Protein AF-A0A9R0QZ56-F1 (afdb_monomer_lite)

Sequence (156 aa):
MTLIKLAKFEREQATCNSERRRAGVIQHFANSVVKFSRSQAKLNSEVVQQLDTIHEYLEMMISVNHAFTDRSNALQHVQSLSADLFFLHTRAGRLESVSSRGIGQEWTRYQKIEGLKETISTREGVKNQALREYESIKVNCQNCEVILFFWKTYGA

InterPro domains:
  IPR015404 Sorting nexin/Vps5-like, C-terminal [PF09325] (6-137)
  IPR027267 AH/BAR domain superfamily [G3DSA:1.20.1270.60] (1-145)
  IPR044279 Sorting nexin 2A/B [PTHR46757] (1-142)

Organism: Triticum turgidum subsp. durum (NCBI:txid4567)

Secondary structure (DSSP, 8-state):
--HHHHHHHHHHH--SHHHHHHHHHHHHHHHHHHHHHHHHHHHHHHHHHHHHHHHHHHHHHHHHHHHHHHHHHHHHHHHHHHHHHHHHHHHHHHHHSSPPSSHHHHHHHHHHHHHHHHHHHHHHHHHHHHHHHHHHHHHHHHH-HHHHHHHHHH--

pLDDT: mean 88.29, std 11.12, range [46.69, 98.5]

Radius of gyration: 39.36 Å; chains: 1; bounding box: 76×27×114 Å

Foldseek 3Di:
DQLCVVLVVQCVPDPDDVSVVVSVVSNVVSVVVVVVVVVVVVVVVVVVVVVVVVVVVVVLVVVLVVLVVVLVVLVVVLVVLVVVLVVLVVVLVVLVPDDDPDDVRVVVSVVVSVVSVVVSVVSVVVSVVSVVVSVVSVVVSCPPVSVVCCCVPVPD

Structure (mmCIF, N/CA/C/O backbone):
data_AF-A0A9R0QZ56-F1
#
_entry.id   AF-A0A9R0QZ56-F1
#
loop_
_atom_site.group_PDB
_atom_site.id
_atom_site.type_symbol
_atom_site.label_atom_id
_atom_site.label_alt_id
_atom_site.label_comp_id
_atom_site.label_asym_id
_atom_site.label_entity_id
_atom_site.label_seq_id
_atom_site.pdbx_PDB_ins_code
_atom_site.Cartn_x
_atom_site.Cartn_y
_atom_site.Cartn_z
_atom_site.occupancy
_atom_site.B_iso_or_equiv
_atom_site.auth_seq_id
_atom_site.auth_comp_id
_atom_site.auth_asym_id
_atom_site.auth_atom_id
_atom_site.pdbx_PDB_model_num
ATOM 1 N N . MET A 1 1 ? -18.074 10.053 51.448 1.00 59.44 1 MET A N 1
ATOM 2 C CA . MET A 1 1 ? -19.077 9.059 51.902 1.00 59.44 1 MET A CA 1
ATOM 3 C C . MET A 1 1 ? -19.766 8.470 50.673 1.00 59.44 1 MET A C 1
ATOM 5 O O . MET A 1 1 ? -20.130 9.255 49.812 1.00 59.44 1 MET A O 1
ATOM 9 N N . THR A 1 2 ? -19.912 7.147 50.518 1.00 84.56 2 THR A N 1
ATOM 10 C CA . THR A 1 2 ? -20.682 6.576 49.385 1.00 84.56 2 THR A CA 1
ATOM 11 C C . THR A 1 2 ? -22.167 6.493 49.742 1.00 84.56 2 THR A C 1
ATOM 13 O O . THR A 1 2 ? -22.494 6.341 50.918 1.00 84.56 2 THR A O 1
ATOM 16 N N . LEU A 1 3 ? -23.070 6.535 48.754 1.00 80.69 3 LEU A N 1
ATOM 17 C CA . LEU A 1 3 ? -24.522 6.438 48.991 1.00 80.69 3 LEU A CA 1
ATOM 18 C C . LEU A 1 3 ? -24.916 5.150 49.737 1.00 80.69 3 LEU A C 1
ATOM 20 O O . LEU A 1 3 ? -25.806 5.174 50.577 1.00 80.69 3 LEU A O 1
ATOM 24 N N . ILE A 1 4 ? -24.199 4.045 49.504 1.00 82.62 4 ILE A N 1
ATOM 25 C CA . ILE A 1 4 ? -24.382 2.785 50.245 1.00 82.62 4 ILE A CA 1
ATOM 26 C C . ILE A 1 4 ? -23.992 2.947 51.721 1.00 82.62 4 ILE A C 1
ATOM 28 O O . ILE A 1 4 ? -24.712 2.486 52.603 1.00 82.62 4 ILE A O 1
ATOM 32 N N . LYS A 1 5 ? -22.862 3.609 52.008 1.00 84.25 5 LYS A N 1
ATOM 33 C CA . LYS A 1 5 ? -22.426 3.867 53.388 1.00 84.25 5 LYS A CA 1
ATOM 34 C C . LYS A 1 5 ? -23.375 4.833 54.105 1.00 84.25 5 LYS A C 1
ATOM 36 O O . LYS A 1 5 ? -23.638 4.632 55.283 1.00 84.25 5 LYS A O 1
ATOM 41 N N . LEU A 1 6 ? -23.918 5.822 53.391 1.00 82.50 6 LEU A N 1
ATOM 42 C CA . LEU A 1 6 ? -24.936 6.742 53.904 1.00 82.50 6 LEU A CA 1
ATOM 43 C C . LEU A 1 6 ? -26.251 6.011 54.214 1.00 82.50 6 LEU A C 1
ATOM 45 O O . LEU A 1 6 ? -26.775 6.150 55.310 1.00 82.50 6 LEU A O 1
ATOM 49 N N . ALA A 1 7 ? -26.739 5.168 53.298 1.00 82.69 7 ALA A N 1
ATOM 50 C CA . ALA A 1 7 ? -27.945 4.367 53.512 1.00 82.69 7 ALA A CA 1
ATOM 51 C C . ALA A 1 7 ? -27.809 3.397 54.693 1.00 82.69 7 ALA A C 1
ATOM 53 O O . ALA A 1 7 ? -28.767 3.176 55.432 1.00 82.69 7 ALA A O 1
ATOM 54 N N . LYS A 1 8 ? -26.622 2.799 54.863 1.00 84.38 8 LYS A N 1
ATOM 55 C CA . LYS A 1 8 ? -26.311 1.921 55.994 1.00 84.38 8 LYS A CA 1
ATOM 56 C C . LYS A 1 8 ? -26.306 2.701 57.312 1.00 84.38 8 LYS A C 1
ATOM 58 O O . LYS A 1 8 ? -27.003 2.30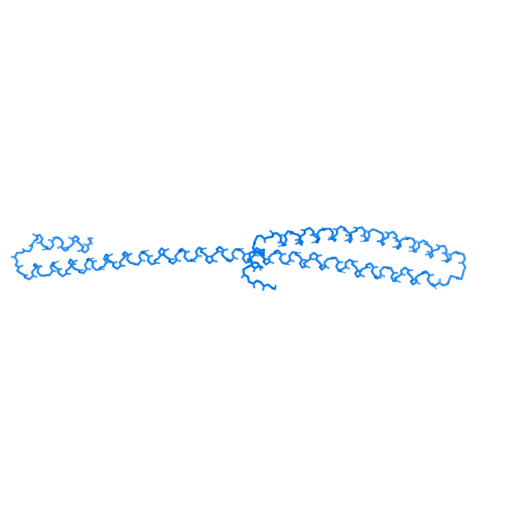2 58.236 1.00 84.38 8 LYS A O 1
ATOM 63 N N . PHE A 1 9 ? -25.605 3.833 57.351 1.00 86.56 9 PHE A N 1
ATOM 64 C CA . PHE A 1 9 ? -25.548 4.713 58.516 1.00 86.56 9 PHE A CA 1
ATOM 65 C C . PHE A 1 9 ? -26.935 5.230 58.931 1.00 86.56 9 PHE A C 1
ATOM 67 O O . PHE A 1 9 ? -27.308 5.120 60.094 1.00 86.56 9 PHE A O 1
ATOM 74 N N . GLU A 1 10 ? -27.741 5.725 57.983 1.00 81.06 10 GLU A N 1
ATOM 75 C CA . GLU A 1 10 ? -29.098 6.202 58.284 1.00 81.06 10 GLU A CA 1
ATOM 76 C C . GLU A 1 10 ? -30.015 5.086 58.792 1.00 81.06 10 GLU A C 1
ATOM 78 O O . GLU A 1 10 ? -30.861 5.328 59.646 1.00 81.06 10 GLU A O 1
ATOM 83 N N . ARG A 1 11 ? -29.850 3.854 58.299 1.00 83.69 11 ARG A N 1
ATO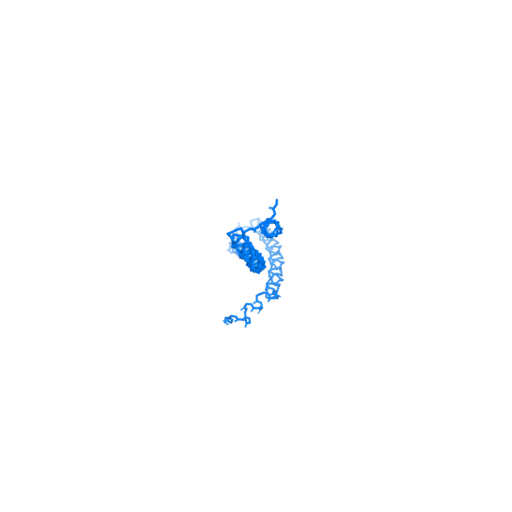M 84 C CA . ARG A 1 11 ? -30.621 2.702 58.782 1.00 83.69 11 ARG A CA 1
ATOM 85 C C . ARG A 1 11 ? -30.241 2.321 60.211 1.00 83.69 11 ARG A C 1
ATOM 87 O O . ARG A 1 11 ? -31.122 1.968 60.985 1.00 83.69 11 ARG A O 1
ATOM 94 N N . GLU A 1 12 ? -28.952 2.378 60.533 1.00 87.06 12 GLU A N 1
ATOM 95 C CA . GLU A 1 12 ? -28.408 2.059 61.859 1.00 87.06 12 GLU A CA 1
ATOM 96 C C . GLU A 1 12 ? -28.802 3.103 62.917 1.00 87.06 12 GLU A C 1
ATOM 98 O O . GLU A 1 12 ? -28.977 2.741 64.076 1.00 87.06 12 GLU A O 1
ATOM 103 N N . GLN A 1 13 ? -29.009 4.368 62.526 1.00 84.38 13 GLN A N 1
ATOM 104 C CA . GLN A 1 13 ? -29.444 5.442 63.433 1.00 84.38 13 GLN A CA 1
ATOM 105 C C . GLN A 1 13 ? -30.963 5.696 63.465 1.00 84.38 13 GLN A C 1
ATOM 107 O O . GLN A 1 13 ? -31.421 6.527 64.246 1.00 84.38 13 GLN A O 1
ATOM 112 N N . ALA A 1 14 ? -31.763 5.009 62.643 1.00 84.56 14 ALA A N 1
ATOM 113 C CA . ALA A 1 14 ? -33.190 5.304 62.512 1.00 84.56 14 ALA A CA 1
ATOM 114 C C . ALA A 1 14 ? -34.003 4.942 63.773 1.00 84.56 14 ALA A C 1
ATOM 116 O O . ALA A 1 14 ? -34.183 3.764 64.112 1.00 84.56 14 ALA A O 1
ATOM 117 N N . THR A 1 15 ? -34.593 5.955 64.408 1.00 84.50 15 THR A N 1
ATOM 118 C CA . THR A 1 15 ? -35.441 5.821 65.606 1.00 84.50 15 THR A CA 1
ATOM 119 C C . THR A 1 15 ? -36.929 5.746 65.262 1.00 84.50 15 THR A C 1
ATOM 121 O O . THR A 1 15 ? -37.687 5.069 65.960 1.00 84.50 15 THR A O 1
ATOM 124 N N . CYS A 1 16 ? -37.354 6.341 64.139 1.00 82.31 16 CYS A N 1
ATOM 125 C CA . CYS A 1 16 ? -38.750 6.341 63.693 1.00 82.31 16 CYS A CA 1
ATOM 126 C C . CYS A 1 16 ? -38.954 5.774 62.271 1.00 82.31 16 CYS A C 1
ATOM 128 O O . CYS A 1 16 ? -38.016 5.494 61.520 1.00 82.31 16 CYS A O 1
ATOM 130 N N . ASN A 1 17 ? -40.218 5.566 61.884 1.00 83.56 17 ASN A N 1
ATOM 131 C CA . ASN A 1 17 ? -40.567 4.888 60.628 1.00 83.56 17 ASN A CA 1
ATOM 132 C C . ASN A 1 17 ? -40.247 5.698 59.361 1.00 83.56 17 ASN A C 1
ATOM 134 O O . ASN A 1 17 ? -39.961 5.104 58.320 1.00 83.56 17 ASN A O 1
ATOM 138 N N . SER A 1 18 ? -40.272 7.032 59.425 1.00 84.62 18 SER A N 1
ATOM 139 C CA . SER A 1 18 ? -39.936 7.889 58.280 1.00 84.62 18 SER A CA 1
ATOM 140 C C . SER A 1 18 ? -38.447 7.793 57.922 1.00 84.62 18 SER A C 1
ATOM 142 O O . SER A 1 18 ? -38.112 7.652 56.746 1.00 84.62 18 SER A O 1
ATOM 144 N N . GLU A 1 19 ? -37.564 7.753 58.924 1.00 83.12 19 GLU A N 1
ATOM 145 C CA . GLU A 1 19 ? -36.116 7.556 58.764 1.00 83.12 19 GLU A CA 1
ATOM 146 C C . GLU A 1 19 ? -35.788 6.189 58.151 1.00 83.12 19 GLU A C 1
ATOM 148 O O . GLU A 1 19 ? -35.019 6.112 57.191 1.00 83.12 19 GLU A O 1
ATOM 153 N N . ARG A 1 20 ? -36.441 5.111 58.614 1.00 83.94 20 ARG A N 1
ATOM 154 C CA . ARG A 1 20 ? -36.278 3.769 58.018 1.00 83.94 20 ARG A CA 1
ATOM 155 C C . ARG A 1 20 ? -36.695 3.739 56.549 1.00 83.94 20 ARG A C 1
ATOM 157 O O . ARG A 1 20 ? -36.000 3.145 55.722 1.00 83.94 20 ARG A O 1
ATOM 164 N N . ARG A 1 21 ? -37.808 4.401 56.207 1.00 86.50 21 ARG A N 1
ATOM 165 C CA . ARG A 1 21 ? -38.292 4.499 54.821 1.00 86.50 21 ARG A CA 1
ATOM 166 C C . ARG A 1 21 ? -37.311 5.281 53.947 1.00 86.50 21 ARG A C 1
ATOM 168 O O . ARG A 1 21 ? -36.994 4.824 52.850 1.00 86.50 21 ARG A O 1
ATOM 175 N N . ARG A 1 22 ? -36.784 6.406 54.443 1.00 85.56 22 ARG A N 1
ATOM 176 C CA . ARG A 1 22 ? -35.767 7.210 53.748 1.00 85.56 22 ARG A CA 1
ATOM 177 C C . ARG A 1 22 ? -34.488 6.408 53.500 1.00 85.56 22 ARG A C 1
ATOM 179 O O . ARG A 1 22 ? -34.040 6.337 52.358 1.00 85.56 22 ARG A O 1
ATOM 186 N N . ALA A 1 23 ? -33.965 5.722 54.515 1.00 86.88 23 ALA A N 1
ATOM 187 C CA . ALA A 1 23 ? -32.782 4.872 54.379 1.00 86.88 23 ALA A CA 1
ATOM 188 C C . ALA A 1 23 ? -32.983 3.746 53.343 1.00 86.88 23 ALA A C 1
ATOM 190 O O . ALA A 1 23 ? -32.061 3.407 52.596 1.00 86.88 23 ALA A O 1
ATOM 191 N N . GLY A 1 24 ? -34.197 3.188 53.254 1.00 87.38 24 GLY A N 1
A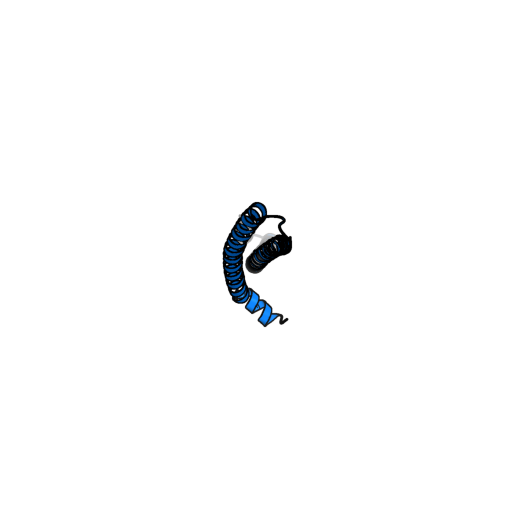TOM 192 C CA . GLY A 1 24 ? -34.584 2.237 52.208 1.00 87.38 24 GLY A CA 1
ATOM 193 C C . GLY A 1 24 ? -34.518 2.838 50.800 1.00 87.38 24 GLY A C 1
ATOM 194 O O . GLY A 1 24 ? -33.914 2.246 49.907 1.00 87.38 24 GLY A O 1
ATOM 195 N N . VAL A 1 25 ? -35.062 4.044 50.606 1.00 89.75 25 VAL A N 1
ATOM 196 C CA . VAL A 1 25 ? -34.999 4.765 49.320 1.00 89.75 25 VAL A CA 1
ATOM 197 C C . VAL A 1 25 ? -33.551 5.057 48.918 1.00 89.75 25 VAL A C 1
ATOM 199 O O . VAL A 1 25 ? -33.169 4.767 47.784 1.00 89.75 25 VAL A O 1
ATOM 202 N N . ILE A 1 26 ? -32.722 5.553 49.844 1.00 89.00 26 ILE A N 1
ATOM 203 C CA . ILE A 1 26 ? -31.301 5.828 49.577 1.00 89.00 26 ILE A CA 1
ATOM 204 C C . ILE A 1 26 ? -30.569 4.531 49.208 1.00 89.00 26 ILE A C 1
ATOM 206 O O . ILE A 1 26 ? -29.779 4.528 48.266 1.00 89.00 26 ILE A O 1
ATOM 210 N N . GLN A 1 27 ? -30.855 3.410 49.881 1.00 89.19 27 GLN A N 1
ATOM 211 C CA . GLN A 1 27 ? -30.263 2.113 49.540 1.00 89.19 27 GLN A CA 1
ATOM 212 C C . GLN A 1 27 ? -30.654 1.657 48.130 1.00 89.19 27 GLN A C 1
ATOM 214 O O . GLN A 1 27 ? -29.792 1.205 47.374 1.00 89.19 27 GLN A O 1
ATOM 219 N N . HIS A 1 28 ? -31.935 1.759 47.767 1.00 91.94 28 HIS A N 1
ATOM 220 C CA . HIS A 1 28 ? -32.402 1.392 46.431 1.00 91.94 28 HIS A CA 1
ATOM 221 C C . HIS A 1 28 ? -31.758 2.265 45.356 1.00 91.94 28 HIS A C 1
ATOM 223 O O . HIS A 1 28 ? -31.243 1.731 44.375 1.00 91.94 28 HIS A O 1
ATOM 229 N N . PHE A 1 29 ? -31.708 3.581 45.574 1.00 93.38 29 PHE A N 1
ATOM 230 C CA . PHE A 1 29 ? -31.034 4.510 44.675 1.00 93.38 29 PHE A CA 1
ATOM 231 C C . PHE A 1 29 ? -29.543 4.178 44.532 1.00 93.38 29 PHE A C 1
ATOM 233 O O . PHE A 1 29 ? -29.044 4.041 43.416 1.00 93.38 29 PHE A O 1
ATOM 240 N N . ALA A 1 30 ? -28.842 3.944 45.645 1.00 91.62 30 ALA A N 1
ATOM 241 C CA . ALA A 1 30 ? -27.434 3.563 45.643 1.00 91.62 30 ALA A CA 1
ATOM 242 C C . ALA A 1 30 ? -27.184 2.265 44.855 1.00 91.62 30 ALA A C 1
ATOM 244 O O . ALA A 1 30 ? -26.239 2.184 44.070 1.00 91.62 30 ALA A O 1
ATOM 245 N N . ASN A 1 31 ? -28.053 1.264 45.020 1.00 91.62 31 ASN A N 1
ATOM 246 C CA . ASN A 1 31 ? -27.977 0.010 44.275 1.00 91.62 31 ASN A CA 1
ATOM 247 C C . ASN A 1 31 ? -28.207 0.228 42.769 1.00 91.62 31 ASN A C 1
ATOM 249 O O . ASN A 1 31 ? -27.494 -0.365 41.959 1.00 91.62 31 ASN A O 1
ATOM 253 N N . SER A 1 32 ? -29.164 1.079 42.386 1.00 94.25 32 SER A N 1
ATOM 254 C CA . SER A 1 32 ? -29.413 1.437 40.983 1.00 94.25 32 SER A CA 1
ATOM 255 C C . SER A 1 32 ? -28.217 2.151 40.354 1.00 94.25 32 SER A C 1
ATOM 257 O O . SER A 1 32 ? -27.811 1.783 39.255 1.00 94.25 32 SER A O 1
ATOM 259 N N . VAL A 1 33 ? -27.591 3.094 41.067 1.00 94.06 33 VAL A N 1
ATOM 260 C CA . VAL A 1 33 ? -26.371 3.784 40.608 1.00 94.06 33 VAL A CA 1
ATOM 261 C C . VAL A 1 33 ? -25.218 2.798 40.407 1.00 94.06 33 VAL A C 1
ATOM 263 O O . VAL A 1 33 ? -24.528 2.860 39.392 1.00 94.06 33 VAL A O 1
ATOM 266 N N . VAL A 1 34 ? -25.023 1.842 41.322 1.00 93.69 34 VAL A N 1
ATOM 267 C CA . VAL A 1 34 ? -23.987 0.805 41.162 1.00 93.69 34 VAL A CA 1
ATOM 268 C C . VAL A 1 34 ? -24.273 -0.099 39.964 1.00 93.69 34 VAL A C 1
ATOM 270 O O . VAL A 1 34 ? -23.352 -0.414 39.213 1.00 93.69 34 VAL A O 1
ATOM 273 N N . LYS A 1 35 ? -25.531 -0.509 39.754 1.00 95.81 35 LYS A N 1
ATOM 274 C CA . LYS A 1 35 ? -25.917 -1.290 38.568 1.00 95.81 35 LYS A CA 1
ATOM 275 C C . LYS A 1 35 ? -25.638 -0.514 37.284 1.00 95.81 35 LYS A C 1
ATOM 277 O O . LYS A 1 35 ? -25.001 -1.060 36.392 1.00 95.81 35 LYS A O 1
ATOM 282 N N . PHE A 1 36 ? -26.043 0.753 37.227 1.00 95.69 36 PHE A N 1
ATOM 283 C CA . PHE A 1 36 ? -25.776 1.629 36.089 1.00 95.69 36 PHE A CA 1
ATOM 284 C C . PHE A 1 36 ? -24.274 1.769 35.819 1.00 95.69 36 PHE A C 1
ATOM 286 O O . PHE A 1 36 ? -23.831 1.545 34.700 1.00 95.69 36 PHE A O 1
ATOM 293 N N . SER A 1 37 ? -23.475 2.043 36.853 1.00 96.31 37 SER A N 1
ATOM 294 C CA . SER A 1 37 ? -22.018 2.160 36.734 1.00 96.31 37 SER A CA 1
ATOM 295 C C . SER A 1 37 ? -21.368 0.876 36.204 1.00 96.31 37 SER A C 1
ATOM 297 O O . SER A 1 37 ? -20.495 0.949 35.343 1.00 96.31 37 SER A O 1
ATOM 299 N N . ARG A 1 38 ? -21.819 -0.304 36.653 1.00 96.62 38 ARG A N 1
ATOM 300 C CA . ARG A 1 38 ? -21.341 -1.597 36.132 1.00 96.62 38 ARG A CA 1
ATOM 301 C C . ARG A 1 38 ? -21.729 -1.808 34.671 1.00 96.62 38 ARG A C 1
ATOM 303 O O . ARG A 1 38 ? -20.890 -2.244 33.891 1.00 96.62 38 ARG A O 1
ATOM 310 N N . SER A 1 39 ? -22.967 -1.483 34.299 1.00 97.38 39 SER A N 1
ATOM 311 C CA . SER A 1 39 ? -23.409 -1.548 32.903 1.00 97.38 39 SER A CA 1
ATOM 312 C C . SER A 1 39 ? -22.603 -0.601 32.014 1.00 97.38 39 SER A C 1
ATOM 314 O O . SER A 1 39 ? -22.185 -1.005 30.937 1.00 97.38 39 SER A O 1
ATOM 316 N N . GLN A 1 40 ? -22.312 0.617 32.480 1.00 97.62 40 GLN A N 1
ATOM 317 C CA . GLN A 1 40 ? -21.473 1.570 31.755 1.00 97.62 40 GLN A CA 1
ATOM 318 C C . GLN A 1 40 ? -20.040 1.055 31.588 1.00 97.62 40 GLN A C 1
ATOM 320 O O . GLN A 1 40 ? -19.483 1.152 30.502 1.00 97.62 40 GLN A O 1
ATOM 325 N N . ALA A 1 41 ? -19.446 0.478 32.637 1.00 97.62 41 ALA A N 1
ATOM 326 C CA . ALA A 1 41 ? -18.112 -0.112 32.548 1.00 97.62 41 ALA A CA 1
ATOM 327 C C . ALA A 1 41 ? -18.068 -1.267 31.533 1.00 97.62 41 ALA A C 1
ATOM 329 O O . ALA A 1 41 ? -17.124 -1.355 30.753 1.00 97.62 41 ALA A O 1
ATOM 330 N N . LYS A 1 42 ? -19.115 -2.104 31.498 1.00 97.75 42 LYS A N 1
ATOM 331 C CA . LYS A 1 42 ? -19.252 -3.179 30.509 1.00 97.75 42 LYS A CA 1
ATOM 332 C C . LYS A 1 42 ? -19.374 -2.630 29.084 1.00 97.75 42 LYS A C 1
ATOM 334 O O . LYS A 1 42 ? -18.615 -3.048 28.216 1.00 97.75 42 LYS A O 1
ATOM 339 N N . LEU A 1 43 ? -20.259 -1.660 28.856 1.00 97.69 43 LEU A N 1
ATOM 340 C CA . LEU A 1 43 ? -20.396 -1.010 27.547 1.00 97.69 43 LEU A CA 1
ATOM 341 C C . LEU A 1 43 ? -19.078 -0.370 27.096 1.00 97.69 43 LEU A C 1
ATOM 343 O O . LEU A 1 43 ? -18.683 -0.533 25.949 1.00 97.69 43 LEU A O 1
ATOM 347 N N . ASN A 1 44 ? -18.355 0.297 27.999 1.00 98.06 44 ASN A N 1
ATOM 348 C CA . ASN A 1 44 ? -17.049 0.870 27.678 1.00 98.06 44 ASN A CA 1
ATOM 349 C C . ASN A 1 44 ? -16.042 -0.212 27.262 1.00 98.06 44 ASN A C 1
ATOM 351 O O . ASN A 1 44 ? -15.306 -0.002 26.304 1.00 98.06 44 ASN A O 1
ATOM 355 N N . SER A 1 45 ? -16.017 -1.367 27.941 1.00 97.56 45 SER A N 1
ATOM 356 C CA . SER A 1 45 ? -15.133 -2.472 27.543 1.00 97.56 45 SER A CA 1
ATOM 357 C C . SER A 1 45 ? -15.487 -3.048 26.169 1.00 97.56 45 SER A C 1
ATOM 359 O O . SER A 1 45 ? -14.587 -3.331 25.386 1.00 97.56 45 SER A O 1
ATOM 361 N N . GLU A 1 46 ? -16.779 -3.152 25.843 1.00 97.69 46 GLU A N 1
ATOM 362 C CA . GLU A 1 46 ? -17.234 -3.603 24.523 1.00 97.69 46 GLU A CA 1
ATOM 363 C C . GLU A 1 46 ? -16.849 -2.596 23.430 1.00 97.69 46 GLU A C 1
ATOM 365 O O . GLU A 1 46 ? -16.352 -2.992 22.380 1.00 97.69 46 GLU A O 1
ATOM 370 N N . VAL A 1 47 ? -17.009 -1.292 23.684 1.00 97.81 47 VAL A N 1
ATOM 371 C CA . VAL A 1 47 ? -16.609 -0.230 22.744 1.00 97.81 47 VAL A CA 1
ATOM 372 C C . VAL A 1 47 ? -15.107 -0.257 22.468 1.00 97.81 47 VAL A C 1
ATOM 374 O O . VAL A 1 47 ? -14.711 -0.149 21.311 1.00 97.81 47 VAL A O 1
ATOM 377 N N . VAL A 1 48 ? -14.275 -0.422 23.502 1.00 97.81 48 VAL A N 1
ATOM 378 C CA . VAL A 1 48 ? -12.816 -0.530 23.331 1.00 97.81 48 VAL A CA 1
ATOM 379 C C . VAL A 1 48 ? -12.466 -1.737 22.461 1.00 97.81 48 VAL A C 1
ATOM 381 O O . VAL A 1 48 ? -11.742 -1.582 21.487 1.00 97.81 48 VAL A O 1
ATOM 384 N N . GLN A 1 49 ? -13.068 -2.899 22.723 1.00 96.69 49 GLN A N 1
ATOM 385 C CA . GLN A 1 49 ? -12.821 -4.103 21.927 1.00 96.69 49 GLN A CA 1
ATOM 386 C C . GLN A 1 49 ? -13.214 -3.934 20.446 1.00 96.69 49 GLN A C 1
ATOM 388 O O . GLN A 1 49 ? -12.523 -4.420 19.550 1.00 96.69 49 GLN A O 1
ATOM 393 N N . GLN A 1 50 ? -14.323 -3.242 20.167 1.00 96.44 50 GLN A N 1
ATOM 394 C CA . GLN A 1 50 ? -14.719 -2.937 18.788 1.00 96.44 50 GLN A CA 1
ATOM 395 C C . GLN A 1 50 ? -13.746 -1.965 18.116 1.00 96.44 50 GLN A C 1
ATOM 397 O O . GLN A 1 50 ? -13.446 -2.116 16.932 1.00 96.44 50 GLN A O 1
ATOM 402 N N . LEU A 1 51 ? -13.232 -0.984 18.860 1.00 97.81 51 LEU A N 1
ATOM 403 C CA . LEU A 1 51 ? -12.236 -0.053 18.345 1.00 97.81 51 LEU A CA 1
ATOM 404 C C . LEU A 1 51 ? -10.923 -0.767 17.997 1.00 97.81 51 LEU A C 1
ATOM 406 O O . LEU A 1 51 ? -10.367 -0.482 16.939 1.00 97.81 51 LEU A O 1
ATOM 410 N N . ASP A 1 52 ? -10.483 -1.723 18.819 1.00 95.31 52 ASP A N 1
ATOM 411 C CA . ASP A 1 52 ? -9.298 -2.545 18.540 1.00 95.31 52 ASP A CA 1
ATOM 412 C C . ASP A 1 52 ? -9.461 -3.314 17.218 1.00 95.31 52 ASP A C 1
ATOM 414 O O . ASP A 1 52 ? -8.575 -3.296 16.366 1.00 95.31 52 ASP A O 1
ATOM 418 N N . THR A 1 53 ? -10.645 -3.889 16.981 1.00 94.00 53 THR A N 1
ATOM 419 C CA . THR A 1 53 ? -10.950 -4.604 15.726 1.00 94.00 53 THR A CA 1
ATOM 420 C C . THR A 1 53 ? -10.915 -3.670 14.510 1.00 94.00 53 THR A C 1
ATOM 422 O O . THR A 1 53 ? -10.386 -4.020 13.454 1.00 94.00 53 THR A O 1
ATOM 425 N N . ILE A 1 54 ? -11.476 -2.462 14.639 1.00 95.06 54 ILE A N 1
ATOM 426 C CA . ILE A 1 54 ? -11.428 -1.450 13.573 1.00 95.06 54 ILE A CA 1
ATOM 427 C C . ILE A 1 54 ? -9.979 -1.033 13.302 1.00 95.06 54 ILE A C 1
ATOM 429 O O . ILE A 1 54 ? -9.604 -0.855 12.144 1.00 95.06 54 ILE A O 1
ATOM 433 N N . HIS A 1 55 ? -9.170 -0.883 14.349 1.00 95.25 55 HIS A N 1
ATOM 434 C CA . HIS A 1 55 ? -7.769 -0.507 14.223 1.00 95.25 55 HIS A CA 1
ATOM 435 C C . HIS A 1 55 ? -6.965 -1.569 13.462 1.00 95.25 55 HIS A C 1
ATOM 437 O O . HIS A 1 55 ? -6.312 -1.228 12.478 1.00 95.25 55 HIS A O 1
ATOM 443 N N . GLU A 1 56 ? -7.105 -2.849 13.820 1.00 90.75 56 GLU A N 1
ATOM 444 C CA . GLU A 1 56 ? -6.472 -3.968 13.103 1.00 90.75 56 GLU A CA 1
ATOM 445 C C . GLU A 1 56 ? -6.870 -3.999 11.618 1.00 90.75 56 GLU A C 1
ATOM 447 O O . GLU A 1 56 ? -6.028 -4.166 10.730 1.00 90.75 56 GLU A O 1
ATOM 452 N N . TYR A 1 57 ? -8.155 -3.782 11.320 1.00 89.56 57 TYR A N 1
ATOM 453 C CA . TYR A 1 57 ? -8.631 -3.709 9.939 1.00 89.56 57 TYR A CA 1
ATOM 454 C C . TYR A 1 57 ? -8.015 -2.529 9.170 1.00 89.56 57 TYR A C 1
ATOM 456 O O . TYR A 1 57 ? -7.638 -2.669 8.005 1.00 89.56 57 TYR A O 1
ATOM 464 N N . LEU A 1 58 ? -7.888 -1.360 9.800 1.00 91.69 58 LEU A N 1
ATOM 465 C CA . LEU A 1 58 ? -7.273 -0.189 9.173 1.00 91.69 58 LEU A CA 1
ATOM 466 C C . LEU A 1 58 ? -5.775 -0.394 8.918 1.00 91.69 58 LEU A C 1
ATOM 468 O O . LEU A 1 58 ? -5.310 -0.078 7.823 1.00 91.69 58 LEU A O 1
ATOM 472 N N . GLU A 1 59 ? -5.032 -0.960 9.870 1.00 88.88 59 GLU A N 1
ATOM 473 C CA . GLU A 1 59 ? -3.614 -1.311 9.694 1.00 88.88 59 GLU A CA 1
ATOM 474 C C . GLU A 1 59 ? -3.414 -2.282 8.522 1.00 88.88 59 GLU A C 1
ATOM 476 O O . GLU A 1 59 ? -2.521 -2.106 7.682 1.00 88.88 59 GLU A O 1
ATOM 481 N N . MET A 1 60 ? -4.300 -3.272 8.413 1.00 86.38 60 MET A N 1
ATOM 482 C CA . MET A 1 60 ? -4.327 -4.204 7.294 1.00 86.38 60 MET A CA 1
ATOM 483 C C . MET A 1 60 ? -4.575 -3.480 5.960 1.00 86.38 60 MET A C 1
ATOM 485 O O . MET A 1 60 ? -3.825 -3.678 5.001 1.00 86.38 60 MET A O 1
ATOM 489 N N . MET A 1 61 ? -5.587 -2.612 5.892 1.00 87.50 61 MET A N 1
ATOM 490 C CA . MET A 1 61 ? -5.918 -1.855 4.679 1.00 87.50 61 MET A CA 1
ATOM 491 C C . MET A 1 61 ? -4.784 -0.923 4.238 1.00 87.50 61 MET A C 1
ATOM 493 O O . MET A 1 61 ? -4.500 -0.822 3.043 1.00 87.50 61 MET A O 1
ATOM 497 N N . ILE A 1 62 ? -4.101 -0.277 5.185 1.00 88.56 62 ILE A N 1
ATOM 498 C CA . ILE A 1 62 ? -2.919 0.551 4.914 1.00 88.56 62 ILE A CA 1
ATOM 499 C C . ILE A 1 62 ? -1.796 -0.304 4.319 1.00 88.56 62 ILE A C 1
ATOM 501 O O . ILE A 1 62 ? -1.220 0.066 3.294 1.00 88.56 62 ILE A O 1
ATOM 505 N N . SER A 1 63 ? -1.523 -1.471 4.905 1.00 85.50 63 SER A N 1
ATOM 506 C CA . SER A 1 63 ? -0.486 -2.391 4.419 1.00 85.50 63 SER A CA 1
ATOM 507 C C . SER A 1 63 ? -0.760 -2.859 2.985 1.00 85.50 63 SER A C 1
ATOM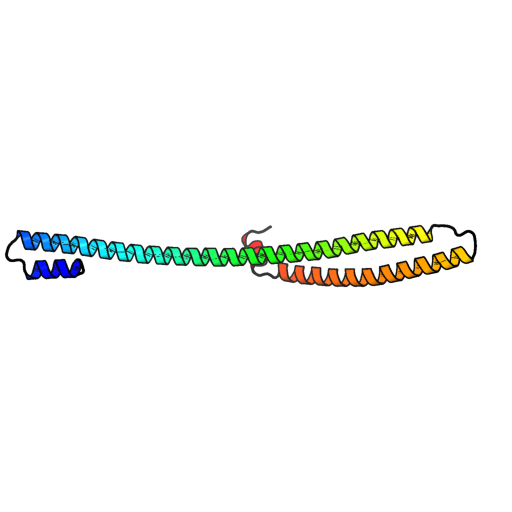 509 O O . SER A 1 63 ? 0.132 -2.846 2.136 1.00 85.50 63 SER A O 1
ATOM 511 N N . VAL A 1 64 ? -2.017 -3.200 2.681 1.00 84.75 64 VAL A N 1
ATOM 512 C CA . VAL A 1 64 ? -2.462 -3.550 1.324 1.00 84.75 64 VAL A CA 1
ATOM 513 C C . VAL A 1 64 ? -2.277 -2.378 0.360 1.00 84.75 64 VAL A C 1
ATOM 515 O O . VAL A 1 64 ? -1.763 -2.559 -0.744 1.00 84.75 64 VAL A O 1
ATOM 518 N N . ASN A 1 65 ? -2.654 -1.166 0.769 1.00 88.62 65 ASN A N 1
ATOM 519 C CA . ASN A 1 65 ? -2.504 0.024 -0.061 1.00 88.62 65 ASN A CA 1
ATOM 520 C C . ASN A 1 65 ? -1.028 0.331 -0.380 1.00 88.62 65 ASN A C 1
ATOM 522 O O . ASN A 1 65 ? -0.706 0.676 -1.520 1.00 88.62 65 ASN A O 1
ATOM 526 N N . HIS A 1 66 ? -0.123 0.157 0.587 1.00 88.44 66 HIS A N 1
ATOM 527 C CA . HIS A 1 66 ? 1.319 0.269 0.355 1.00 88.44 66 HIS A CA 1
ATOM 528 C C . HIS A 1 66 ? 1.815 -0.770 -0.654 1.00 88.44 66 HIS A C 1
ATOM 530 O O . HIS A 1 66 ? 2.460 -0.392 -1.628 1.00 88.44 66 HIS A O 1
ATOM 536 N N . ALA A 1 67 ? 1.427 -2.040 -0.507 1.00 86.56 67 ALA A N 1
ATOM 537 C CA . ALA A 1 67 ? 1.799 -3.093 -1.453 1.00 86.56 67 ALA A CA 1
ATOM 538 C C . ALA A 1 67 ? 1.326 -2.786 -2.891 1.00 86.56 67 ALA A C 1
ATOM 540 O O . ALA A 1 67 ? 2.086 -2.925 -3.854 1.00 86.56 67 ALA A O 1
ATOM 541 N N . PHE A 1 68 ? 0.090 -2.296 -3.055 1.00 87.31 68 PHE A N 1
ATOM 542 C CA . PHE A 1 68 ? -0.416 -1.853 -4.360 1.00 87.31 68 PHE A CA 1
ATOM 543 C C . PHE A 1 68 ? 0.361 -0.663 -4.924 1.00 87.31 68 PHE A C 1
ATOM 545 O O . PHE A 1 68 ? 0.670 -0.643 -6.119 1.00 87.31 68 PHE A O 1
ATOM 552 N N . THR A 1 69 ? 0.689 0.308 -4.074 1.00 93.00 69 THR A N 1
ATOM 553 C CA . THR A 1 69 ? 1.464 1.490 -4.458 1.00 93.00 69 THR A CA 1
ATOM 554 C C . THR A 1 69 ? 2.863 1.093 -4.926 1.00 93.00 69 THR A C 1
ATOM 556 O O . THR A 1 69 ? 3.276 1.496 -6.012 1.00 93.00 69 THR A O 1
ATOM 559 N N . ASP A 1 70 ? 3.559 0.231 -4.183 1.00 92.38 70 ASP A N 1
ATOM 560 C CA . ASP A 1 70 ? 4.894 -0.259 -4.535 1.00 92.38 70 ASP A CA 1
ATOM 561 C C . ASP A 1 70 ? 4.883 -1.019 -5.863 1.00 92.38 70 ASP A C 1
ATOM 563 O O . ASP A 1 70 ? 5.710 -0.769 -6.744 1.00 92.38 70 ASP A O 1
ATOM 567 N N . ARG A 1 71 ? 3.887 -1.892 -6.064 1.00 93.56 71 ARG A N 1
ATOM 568 C CA . ARG A 1 71 ? 3.702 -2.604 -7.333 1.00 93.56 71 ARG A CA 1
ATOM 569 C C . ARG A 1 71 ? 3.456 -1.644 -8.499 1.00 93.56 71 ARG A C 1
ATOM 571 O O . ARG A 1 71 ? 4.015 -1.849 -9.579 1.00 93.56 71 ARG A O 1
ATOM 578 N N . SER A 1 72 ? 2.615 -0.628 -8.303 1.00 94.69 72 SER A N 1
ATOM 579 C CA . SER A 1 72 ? 2.319 0.386 -9.322 1.00 94.69 72 SER A CA 1
ATOM 580 C C . SER A 1 72 ? 3.568 1.191 -9.685 1.00 94.69 72 SER A C 1
ATOM 582 O O . SER A 1 72 ? 3.879 1.351 -10.865 1.00 94.69 72 SER A O 1
ATOM 584 N N . ASN A 1 73 ? 4.331 1.627 -8.682 1.00 96.62 73 ASN A N 1
ATOM 585 C CA . ASN A 1 73 ? 5.568 2.383 -8.869 1.00 96.62 73 ASN A CA 1
ATOM 586 C C . ASN A 1 73 ? 6.632 1.562 -9.614 1.00 96.62 73 ASN A C 1
ATOM 588 O O . ASN A 1 73 ? 7.245 2.056 -10.563 1.00 96.62 73 ASN A O 1
ATOM 592 N N . ALA A 1 74 ? 6.813 0.292 -9.242 1.00 96.94 74 ALA A N 1
ATOM 593 C CA . ALA A 1 74 ? 7.737 -0.612 -9.922 1.00 96.94 74 ALA A CA 1
ATOM 594 C C . ALA A 1 74 ? 7.341 -0.842 -11.392 1.00 96.94 74 ALA A C 1
ATOM 596 O O . ALA A 1 74 ? 8.189 -0.786 -12.285 1.00 96.94 74 ALA A O 1
ATOM 597 N N . LEU A 1 75 ? 6.044 -1.026 -11.671 1.00 96.56 75 LEU A N 1
ATOM 598 C CA . LEU A 1 75 ? 5.545 -1.154 -13.042 1.00 96.56 75 LEU A CA 1
ATOM 599 C C . LEU A 1 75 ? 5.806 0.115 -13.860 1.00 96.56 75 LEU A C 1
ATOM 601 O O . LEU A 1 75 ? 6.294 0.034 -14.988 1.00 96.56 75 LEU A O 1
ATOM 605 N N . GLN A 1 76 ? 5.508 1.282 -13.289 1.00 98.12 76 GLN A N 1
ATOM 606 C CA . GLN A 1 76 ? 5.741 2.567 -13.942 1.00 98.12 76 GLN A CA 1
ATOM 607 C C . GLN A 1 76 ? 7.228 2.765 -14.269 1.00 98.12 76 GLN A C 1
ATOM 609 O O . GLN A 1 76 ? 7.564 3.262 -15.345 1.00 98.12 76 GLN A O 1
ATOM 614 N N . HIS A 1 77 ? 8.129 2.327 -13.387 1.00 98.00 77 HIS A N 1
ATOM 615 C CA . HIS A 1 77 ? 9.567 2.375 -13.634 1.00 98.00 77 HIS A CA 1
ATOM 616 C C . HIS A 1 77 ? 9.976 1.512 -14.842 1.00 98.00 77 HIS A C 1
ATOM 618 O O . HIS A 1 77 ? 10.680 1.988 -15.736 1.00 98.00 77 HIS A O 1
ATOM 624 N N . VAL A 1 78 ? 9.468 0.276 -14.934 1.00 98.44 78 VAL A N 1
ATOM 625 C CA . VAL A 1 78 ? 9.694 -0.613 -16.091 1.00 98.44 78 VAL A CA 1
ATOM 626 C C . VAL A 1 78 ? 9.154 0.000 -17.389 1.00 98.44 78 VAL A C 1
ATOM 628 O O . VAL A 1 78 ? 9.811 -0.065 -18.434 1.00 98.44 78 VAL A O 1
ATOM 631 N N . GLN A 1 79 ? 7.971 0.617 -17.339 1.00 98.00 79 GLN A N 1
ATOM 632 C CA . GLN A 1 79 ? 7.357 1.278 -18.493 1.00 98.00 79 GLN A CA 1
ATOM 633 C C . GLN A 1 79 ? 8.174 2.487 -18.963 1.00 98.00 79 GLN A C 1
ATOM 635 O O . GLN A 1 79 ? 8.406 2.631 -20.163 1.00 98.00 79 GLN A O 1
ATOM 640 N N . SER A 1 80 ? 8.670 3.302 -18.030 1.00 98.50 80 SER A N 1
ATOM 641 C CA . SER A 1 80 ? 9.541 4.444 -18.326 1.00 98.50 80 SER A CA 1
ATOM 642 C C . SER A 1 80 ? 10.820 4.003 -19.049 1.00 98.50 80 SER A C 1
ATOM 644 O O . SER A 1 80 ? 11.119 4.473 -20.147 1.00 98.50 80 SER A O 1
ATOM 646 N N . LEU A 1 81 ? 11.511 2.987 -18.516 1.00 98.38 81 LEU A N 1
ATOM 647 C CA . LEU A 1 81 ? 12.710 2.425 -19.148 1.00 98.38 81 LEU A CA 1
ATOM 648 C C . LEU A 1 81 ? 12.427 1.837 -20.536 1.00 98.38 81 LEU A C 1
ATOM 650 O O . LEU A 1 81 ? 13.264 1.935 -21.435 1.00 98.38 81 LEU A O 1
ATOM 654 N N . SER A 1 82 ? 11.251 1.236 -20.722 1.00 98.19 82 SER A N 1
ATOM 655 C CA . SER A 1 82 ? 10.823 0.698 -22.016 1.00 98.19 82 SER A CA 1
ATOM 656 C C . SER A 1 82 ? 10.604 1.807 -23.048 1.00 98.19 82 SER A C 1
ATOM 658 O O . SER A 1 82 ? 11.031 1.661 -24.194 1.00 98.19 82 SER A O 1
ATOM 660 N N . ALA A 1 83 ? 9.997 2.927 -22.644 1.00 98.19 83 ALA A N 1
ATOM 661 C CA . ALA A 1 83 ? 9.835 4.098 -23.501 1.00 98.19 83 ALA A CA 1
ATOM 662 C C . ALA A 1 83 ? 11.194 4.703 -23.887 1.00 98.19 83 ALA A C 1
ATOM 664 O O . ALA A 1 83 ? 11.445 4.957 -25.065 1.00 98.19 83 ALA A O 1
ATOM 665 N N . ASP A 1 84 ? 12.110 4.855 -22.928 1.00 97.56 84 ASP A N 1
ATOM 666 C CA . ASP A 1 84 ? 13.456 5.370 -23.196 1.00 97.56 84 ASP A CA 1
ATOM 667 C C . ASP A 1 84 ? 14.235 4.483 -24.173 1.00 97.56 84 ASP A C 1
ATOM 669 O O . ASP A 1 84 ? 14.868 4.982 -25.107 1.00 97.56 84 ASP A O 1
ATOM 673 N N . LEU A 1 85 ? 14.170 3.160 -23.992 1.00 98.06 85 LEU A N 1
ATOM 674 C CA . LEU A 1 85 ? 14.783 2.202 -24.913 1.00 98.06 85 LEU A CA 1
ATOM 675 C C . LEU A 1 85 ? 14.189 2.313 -26.315 1.00 98.06 85 LEU A C 1
ATOM 677 O O . LEU A 1 85 ? 14.938 2.343 -27.290 1.00 98.06 85 LEU A O 1
ATOM 681 N N . PHE A 1 86 ? 12.866 2.443 -26.433 1.00 97.88 86 PHE A N 1
ATOM 682 C CA . PHE A 1 86 ? 12.213 2.658 -27.722 1.00 97.88 86 PHE A CA 1
ATOM 683 C C . PHE A 1 86 ? 12.739 3.919 -28.431 1.00 97.88 86 PHE A C 1
ATOM 685 O O . PHE A 1 86 ? 13.056 3.875 -29.626 1.00 97.88 86 PHE A O 1
ATOM 692 N N . PHE A 1 87 ? 12.911 5.031 -27.705 1.00 97.19 87 PHE A N 1
ATOM 693 C CA . PHE A 1 87 ? 13.503 6.252 -28.261 1.00 97.19 87 PHE A CA 1
ATOM 694 C C . PHE A 1 87 ? 14.960 6.055 -28.696 1.00 97.19 87 PHE A C 1
ATOM 696 O O . PHE A 1 87 ? 15.349 6.530 -29.769 1.00 97.19 87 PHE A O 1
ATOM 703 N N . LEU A 1 88 ? 15.765 5.339 -27.906 1.00 96.94 88 LEU A N 1
ATOM 704 C CA . LEU A 1 88 ? 17.158 5.038 -28.242 1.00 96.94 88 LEU A CA 1
ATOM 705 C C . LEU A 1 88 ? 17.269 4.157 -29.492 1.00 96.94 88 LEU A C 1
ATOM 707 O O . LEU A 1 88 ? 18.023 4.504 -30.403 1.00 96.94 88 LEU A O 1
ATOM 711 N N . HIS A 1 89 ? 16.479 3.083 -29.587 1.00 97.06 89 HIS A N 1
ATOM 712 C CA . HIS A 1 89 ? 16.425 2.226 -30.776 1.00 97.06 89 HIS A CA 1
ATOM 713 C C . HIS A 1 89 ? 15.984 3.004 -32.015 1.00 97.06 89 HIS A C 1
ATOM 715 O O . HIS A 1 89 ? 16.620 2.910 -33.064 1.00 97.06 89 HIS A O 1
ATOM 721 N N . THR A 1 90 ? 14.948 3.837 -31.889 1.00 96.69 90 THR A N 1
ATOM 722 C CA . THR A 1 90 ? 14.476 4.689 -32.990 1.00 96.69 90 THR A CA 1
ATOM 723 C C . THR A 1 90 ? 15.579 5.637 -33.462 1.00 96.69 90 THR A C 1
ATOM 725 O O . THR A 1 90 ? 15.804 5.804 -34.661 1.00 96.69 90 THR A O 1
ATOM 728 N N . ARG A 1 91 ? 16.317 6.253 -32.531 1.00 95.06 91 ARG A N 1
ATOM 729 C CA . ARG A 1 91 ? 17.446 7.133 -32.855 1.00 95.06 91 ARG A CA 1
ATOM 730 C C . ARG A 1 91 ? 18.588 6.380 -33.541 1.00 95.06 91 ARG A C 1
ATOM 732 O O . ARG A 1 91 ? 19.155 6.919 -34.491 1.00 95.06 91 ARG A O 1
ATOM 739 N N . ALA A 1 92 ? 18.917 5.176 -33.076 1.00 94.50 92 ALA A N 1
ATOM 740 C CA . ALA A 1 92 ? 19.940 4.328 -33.681 1.00 94.50 92 ALA A CA 1
ATOM 741 C C . ALA A 1 92 ? 19.556 3.939 -35.119 1.00 94.50 92 ALA A C 1
ATOM 743 O O . ALA A 1 92 ? 20.315 4.229 -36.041 1.00 94.50 92 ALA A O 1
ATOM 744 N N . GLY A 1 93 ? 18.335 3.438 -35.341 1.00 93.50 93 GLY A N 1
ATOM 745 C CA . GLY A 1 93 ? 17.846 3.074 -36.678 1.00 93.50 93 GLY A CA 1
ATOM 746 C C . GLY A 1 93 ? 17.773 4.263 -37.648 1.00 93.50 93 GLY A C 1
ATOM 747 O O . GLY A 1 93 ? 18.089 4.150 -38.836 1.00 93.50 93 GLY A O 1
ATOM 748 N N . ARG A 1 94 ? 17.440 5.461 -37.149 1.00 93.38 94 ARG A N 1
ATOM 749 C CA . ARG A 1 94 ? 17.521 6.697 -37.947 1.00 93.38 94 ARG A CA 1
ATOM 750 C C . ARG A 1 94 ? 18.951 7.050 -38.360 1.00 93.38 94 ARG A C 1
ATOM 752 O O . ARG A 1 94 ? 19.141 7.574 -39.447 1.00 93.38 94 ARG A O 1
ATOM 759 N N . LEU A 1 95 ? 19.951 6.802 -37.517 1.00 91.06 95 LEU A N 1
ATOM 760 C CA . LEU A 1 95 ? 21.359 7.028 -37.867 1.00 91.06 95 LEU A CA 1
ATOM 761 C C . LEU A 1 95 ? 21.903 5.950 -38.814 1.00 91.06 95 LEU A C 1
ATOM 763 O O . LEU A 1 95 ? 22.756 6.246 -39.649 1.00 91.06 95 LEU A O 1
ATOM 767 N N . GLU A 1 96 ? 21.400 4.723 -38.714 1.00 89.62 96 GLU A N 1
ATOM 768 C CA . GLU A 1 96 ? 21.755 3.619 -39.610 1.00 89.62 96 GLU A CA 1
ATOM 769 C C . GLU A 1 96 ? 21.226 3.832 -41.035 1.00 89.62 96 GLU A C 1
ATOM 771 O O . GLU A 1 96 ? 21.931 3.525 -41.992 1.00 89.62 96 GLU A O 1
ATOM 776 N N . SER A 1 97 ? 20.036 4.424 -41.178 1.00 89.56 97 SER A N 1
ATOM 777 C CA . SER A 1 97 ? 19.375 4.668 -42.473 1.00 89.56 97 SER A CA 1
ATOM 778 C C . SER A 1 97 ? 19.882 5.894 -43.246 1.00 89.56 97 SER A C 1
ATOM 780 O O . SER A 1 97 ? 19.573 6.042 -44.429 1.00 89.56 97 SER A O 1
ATOM 782 N N . VAL A 1 98 ? 20.667 6.781 -42.624 1.00 86.88 98 VAL A N 1
ATOM 783 C CA . VAL A 1 98 ? 21.247 7.949 -43.309 1.00 86.88 98 VAL A CA 1
ATOM 784 C C . VAL A 1 98 ? 22.483 7.536 -44.114 1.00 86.88 98 VAL A C 1
ATOM 786 O O . VAL A 1 98 ? 23.463 7.044 -43.556 1.00 86.88 98 VAL A O 1
ATOM 789 N N . SER A 1 99 ? 22.469 7.813 -45.421 1.00 77.25 99 SER A N 1
ATOM 790 C CA . SER A 1 99 ? 23.628 7.643 -46.309 1.00 77.25 99 SER A CA 1
ATOM 791 C C . SER A 1 99 ? 24.713 8.686 -46.018 1.00 77.25 99 SER A C 1
ATOM 793 O O . SER A 1 99 ? 24.446 9.888 -46.036 1.00 77.25 99 SER A O 1
ATOM 795 N N . SER A 1 100 ? 25.958 8.247 -45.829 1.00 80.69 100 SER A N 1
ATOM 796 C CA . SER A 1 100 ? 27.135 9.120 -45.715 1.00 80.69 100 SER A CA 1
ATOM 797 C C . SER A 1 100 ? 27.690 9.508 -47.089 1.00 80.69 100 SER A C 1
ATOM 799 O O . SER A 1 100 ? 27.754 8.681 -47.995 1.00 80.69 100 SER A O 1
ATOM 801 N N . ARG A 1 101 ? 28.130 10.765 -47.253 1.00 79.31 101 ARG A N 1
ATOM 802 C CA . ARG A 1 101 ? 28.861 11.234 -48.446 1.00 79.31 101 ARG A CA 1
ATOM 803 C C . ARG A 1 101 ? 30.345 11.387 -48.101 1.00 79.31 101 ARG A C 1
ATOM 805 O O . ARG A 1 101 ? 30.851 12.498 -47.986 1.00 79.31 101 ARG A O 1
ATOM 812 N N . GLY A 1 102 ? 31.025 10.260 -47.886 1.00 81.88 102 GLY A N 1
ATOM 813 C CA . GLY A 1 102 ? 32.475 10.200 -47.661 1.00 81.88 102 GLY A CA 1
ATOM 814 C C . GLY A 1 102 ? 32.903 9.396 -46.427 1.00 81.88 102 GLY A C 1
ATOM 815 O O . GLY A 1 102 ? 32.181 9.313 -45.434 1.00 81.88 102 GLY A O 1
ATOM 816 N N . ILE A 1 103 ? 34.123 8.850 -46.487 1.00 81.25 103 ILE A N 1
ATOM 817 C CA . ILE A 1 103 ? 34.692 7.896 -45.513 1.00 81.25 103 ILE A CA 1
ATOM 818 C C . ILE A 1 103 ? 34.787 8.485 -44.091 1.00 81.25 103 ILE A C 1
ATOM 820 O O . ILE A 1 103 ? 34.475 7.811 -43.114 1.00 81.25 103 ILE A O 1
ATOM 824 N N . GLY A 1 104 ? 35.161 9.763 -43.945 1.00 84.12 104 GLY A N 1
ATOM 825 C CA . GLY A 1 104 ? 35.271 10.407 -42.624 1.00 84.12 104 GLY A CA 1
ATOM 826 C C . GLY A 1 104 ? 33.921 10.641 -41.925 1.00 84.12 104 GLY A C 1
ATOM 827 O O . GLY A 1 104 ? 33.809 10.503 -40.703 1.00 84.12 104 GLY A O 1
ATOM 828 N N . GLN A 1 105 ? 32.871 10.939 -42.698 1.00 84.12 105 GLN A N 1
ATOM 829 C CA . GLN A 1 105 ? 31.506 11.049 -42.169 1.00 84.12 105 GLN A CA 1
ATOM 830 C C . GLN A 1 105 ? 30.955 9.676 -41.789 1.00 84.12 105 GLN A C 1
ATOM 832 O O . GLN A 1 105 ? 30.267 9.533 -40.779 1.00 84.12 105 GLN A O 1
ATOM 837 N N . GLU A 1 106 ? 31.291 8.664 -42.583 1.00 85.62 106 GLU A N 1
ATOM 838 C CA . GLU A 1 106 ? 30.924 7.282 -42.327 1.00 85.62 106 GLU A CA 1
ATOM 839 C C . GLU A 1 106 ? 31.548 6.750 -41.032 1.00 85.62 106 GLU A C 1
ATOM 841 O O . GLU A 1 106 ? 30.828 6.223 -40.186 1.00 85.62 106 GLU A O 1
ATOM 846 N N . TRP A 1 107 ? 32.844 6.981 -40.811 1.00 86.38 107 TRP A N 1
ATOM 847 C CA . TRP A 1 107 ? 33.528 6.587 -39.576 1.00 86.38 107 TRP A CA 1
ATOM 848 C C . TRP A 1 107 ? 32.912 7.227 -38.323 1.00 86.38 107 TRP A C 1
ATOM 850 O O . TRP A 1 107 ? 32.586 6.541 -37.354 1.00 86.38 107 TRP A O 1
ATOM 860 N N . THR A 1 108 ? 32.668 8.541 -38.364 1.00 88.56 108 THR A N 1
ATOM 861 C CA . THR A 1 108 ? 32.015 9.271 -37.262 1.00 88.56 108 THR A CA 1
ATOM 862 C C . THR A 1 108 ? 30.608 8.730 -36.974 1.00 88.56 108 THR A C 1
ATOM 864 O O . THR A 1 108 ? 30.190 8.623 -35.819 1.00 88.56 108 THR A O 1
ATOM 867 N N . ARG A 1 109 ? 29.858 8.362 -38.022 1.00 89.62 109 ARG A N 1
ATOM 868 C CA . ARG A 1 109 ? 28.525 7.757 -37.901 1.00 89.62 109 ARG A CA 1
ATOM 869 C C . ARG A 1 109 ? 28.599 6.385 -37.232 1.00 89.62 109 ARG A C 1
ATOM 871 O O . ARG A 1 109 ? 27.817 6.141 -36.317 1.00 89.62 109 ARG A O 1
ATOM 878 N N . TYR A 1 110 ? 29.548 5.539 -37.635 1.00 90.38 110 TYR A N 1
ATOM 879 C CA . TYR A 1 110 ? 29.776 4.235 -37.008 1.00 90.38 110 TYR A CA 1
ATOM 880 C C . TYR A 1 110 ? 30.071 4.369 -35.514 1.00 90.38 110 TYR A C 1
ATOM 882 O O . TYR A 1 110 ? 29.386 3.740 -34.714 1.00 90.38 110 TYR A O 1
ATOM 890 N N . GLN A 1 111 ? 30.992 5.254 -35.119 1.00 92.62 111 GLN A N 1
ATOM 891 C CA . GLN A 1 111 ? 31.292 5.490 -33.699 1.00 92.62 111 GLN A CA 1
ATOM 892 C C . GLN A 1 111 ? 30.055 5.929 -32.900 1.00 92.62 111 GLN A C 1
ATOM 894 O O . GLN A 1 111 ? 29.837 5.479 -31.777 1.00 92.62 111 GLN A O 1
ATOM 899 N N . LYS A 1 112 ? 29.207 6.786 -33.483 1.00 93.62 112 LYS A N 1
ATOM 900 C CA . LYS A 1 112 ? 27.977 7.258 -32.833 1.00 93.62 112 LYS A CA 1
ATOM 901 C C . LYS A 1 112 ? 26.920 6.162 -32.693 1.00 93.62 112 LYS A C 1
ATOM 903 O O . LYS A 1 112 ? 26.201 6.145 -31.697 1.00 93.62 112 LYS A O 1
ATOM 908 N N . ILE A 1 113 ? 26.802 5.282 -33.686 1.00 93.81 113 ILE A N 1
ATOM 909 C CA . ILE A 1 113 ? 25.917 4.113 -33.626 1.00 93.81 113 ILE A CA 1
ATOM 910 C C . ILE A 1 113 ? 26.418 3.143 -32.556 1.00 93.81 113 ILE A C 1
ATOM 912 O O . ILE A 1 113 ? 25.616 2.687 -31.748 1.00 93.81 113 ILE A O 1
ATOM 916 N N . GLU A 1 114 ? 27.725 2.889 -32.496 1.00 94.62 114 GLU A N 1
ATOM 917 C CA . GLU A 1 114 ? 28.313 1.985 -31.505 1.00 94.62 114 GLU A CA 1
ATOM 918 C C . GLU A 1 114 ? 28.089 2.491 -30.073 1.00 94.62 114 GLU A C 1
ATOM 920 O O . GLU A 1 114 ? 27.577 1.759 -29.230 1.00 94.62 114 GLU A O 1
ATOM 925 N N . GLY A 1 115 ? 28.316 3.786 -29.818 1.00 95.12 115 GLY A N 1
ATOM 926 C CA . GLY A 1 115 ? 28.014 4.384 -28.511 1.00 95.12 115 GLY A CA 1
ATOM 927 C C . GLY A 1 115 ? 26.521 4.336 -28.142 1.00 95.12 115 GLY A C 1
ATOM 928 O O . GLY A 1 115 ? 26.164 4.168 -26.973 1.00 95.12 115 GLY A O 1
ATOM 929 N N . LEU A 1 116 ? 25.617 4.438 -29.126 1.00 95.75 116 LEU A N 1
ATOM 930 C CA . LEU A 1 116 ? 24.183 4.235 -28.887 1.00 95.75 116 LEU A CA 1
ATOM 931 C C . LEU A 1 116 ? 23.859 2.772 -28.568 1.00 95.75 116 LEU A C 1
ATOM 933 O O . LEU A 1 116 ? 23.046 2.536 -27.678 1.00 95.75 116 LEU A O 1
ATOM 937 N N . LYS A 1 117 ? 24.490 1.805 -29.242 1.00 96.06 117 LYS A N 1
ATOM 938 C CA . LYS A 1 117 ? 24.323 0.370 -28.963 1.00 96.06 117 LYS A CA 1
ATOM 939 C C . LYS A 1 117 ? 24.798 0.005 -27.559 1.00 96.06 117 LYS A C 1
ATOM 941 O O . LYS A 1 117 ? 24.091 -0.707 -26.852 1.00 96.06 117 LYS A O 1
ATOM 946 N N . GLU A 1 118 ? 25.928 0.551 -27.119 1.00 96.81 118 GLU A N 1
ATOM 947 C CA . GLU A 1 118 ? 26.421 0.374 -25.749 1.00 96.81 118 GLU A CA 1
ATOM 948 C C . GLU A 1 118 ? 25.448 0.962 -24.711 1.00 96.81 118 GLU A C 1
ATOM 950 O O . GLU A 1 118 ? 25.106 0.314 -23.716 1.00 96.81 118 GLU A O 1
ATOM 955 N N . THR A 1 119 ? 24.922 2.162 -24.979 1.00 97.06 119 THR A N 1
ATOM 956 C CA . THR A 1 119 ? 23.911 2.800 -24.119 1.00 97.06 119 THR A CA 1
ATOM 957 C C . THR A 1 119 ? 22.626 1.969 -24.047 1.00 97.06 119 THR A C 1
ATOM 959 O O . THR A 1 119 ? 22.061 1.799 -22.965 1.00 97.06 119 THR A O 1
ATOM 962 N N . ILE A 1 120 ? 22.165 1.441 -25.186 1.00 98.00 120 ILE A N 1
ATOM 963 C CA . ILE A 1 120 ? 21.002 0.551 -25.277 1.00 98.00 120 ILE A CA 1
ATOM 964 C C . ILE A 1 120 ? 21.243 -0.703 -24.438 1.00 98.00 120 ILE A C 1
ATOM 966 O O . ILE A 1 120 ? 20.446 -0.971 -23.548 1.00 98.00 120 ILE A O 1
ATOM 970 N N . SER A 1 121 ? 22.364 -1.400 -24.640 1.00 97.81 121 SER A N 1
ATOM 971 C CA . SER A 1 121 ? 22.720 -2.618 -23.897 1.00 97.81 121 SER A CA 1
ATOM 972 C C . SER A 1 121 ? 22.732 -2.384 -22.381 1.00 97.81 121 SER A C 1
ATOM 974 O O . SER A 1 121 ? 22.114 -3.120 -21.608 1.00 97.81 121 SER A O 1
ATOM 976 N N . THR A 1 122 ? 23.343 -1.280 -21.943 1.00 97.88 122 THR A N 1
ATOM 977 C CA . THR A 1 122 ? 23.365 -0.899 -20.524 1.00 97.88 122 THR A CA 1
ATOM 978 C C . THR A 1 122 ? 21.949 -0.673 -19.989 1.00 97.88 122 THR A C 1
ATOM 980 O O . THR A 1 122 ? 21.587 -1.174 -18.923 1.00 97.88 122 THR A O 1
ATOM 983 N N . ARG A 1 123 ? 21.110 0.057 -20.734 1.00 97.50 123 ARG A N 1
ATOM 984 C CA . ARG A 1 123 ? 19.744 0.387 -20.305 1.00 97.50 123 ARG A CA 1
ATOM 985 C C . ARG A 1 123 ? 18.793 -0.811 -20.382 1.00 97.50 123 ARG A C 1
ATOM 987 O O . ARG A 1 123 ? 17.889 -0.911 -19.556 1.00 97.50 123 ARG A O 1
ATOM 994 N N . GLU A 1 124 ? 19.020 -1.753 -21.293 1.00 97.94 124 GLU A N 1
ATOM 995 C CA . GLU A 1 124 ? 18.360 -3.062 -21.309 1.00 97.94 124 GLU A CA 1
ATOM 996 C C . GLU A 1 124 ? 18.701 -3.865 -20.055 1.00 97.94 124 GLU A C 1
ATOM 998 O O . GLU A 1 124 ? 17.800 -4.429 -19.434 1.00 97.94 124 GLU A O 1
ATOM 1003 N N . GLY A 1 125 ? 19.968 -3.853 -19.632 1.00 97.88 125 GLY A N 1
ATOM 1004 C CA . GLY A 1 125 ? 20.397 -4.435 -18.361 1.00 97.88 125 GLY A CA 1
ATOM 1005 C C . GLY A 1 125 ? 19.623 -3.862 -17.170 1.00 97.88 125 GLY A C 1
ATOM 1006 O O . GLY A 1 125 ? 19.073 -4.622 -16.369 1.00 97.88 125 GLY A O 1
ATOM 1007 N N . VAL A 1 126 ? 19.498 -2.532 -17.101 1.00 98.12 126 VAL A N 1
ATOM 1008 C CA . VAL A 1 126 ? 18.716 -1.838 -16.060 1.00 98.12 126 VAL A CA 1
ATOM 1009 C C . VAL A 1 126 ? 17.230 -2.205 -16.134 1.00 98.12 126 VAL A C 1
ATOM 1011 O O . VAL A 1 126 ? 16.640 -2.544 -15.111 1.00 98.12 126 VAL A O 1
ATOM 1014 N N . LYS A 1 127 ? 16.620 -2.224 -17.328 1.00 98.25 127 LYS A N 1
ATOM 1015 C CA . LYS A 1 127 ? 15.217 -2.647 -17.501 1.00 98.25 127 LYS A CA 1
ATOM 1016 C C . LYS A 1 127 ? 15.003 -4.086 -17.040 1.00 98.25 127 LYS A C 1
ATOM 1018 O O . LYS A 1 127 ? 14.015 -4.370 -16.372 1.00 98.25 127 LYS A O 1
ATOM 1023 N N . ASN A 1 128 ? 15.914 -4.994 -17.379 1.00 98.00 128 ASN A N 1
ATOM 1024 C CA . ASN A 1 128 ? 15.814 -6.397 -16.986 1.00 98.00 128 ASN A CA 1
ATOM 1025 C C . ASN A 1 128 ? 15.924 -6.564 -15.466 1.00 98.00 128 ASN A C 1
ATOM 1027 O O . ASN A 1 128 ? 15.226 -7.400 -14.895 1.00 98.00 128 ASN A O 1
ATOM 1031 N N . GLN A 1 129 ? 16.762 -5.763 -14.805 1.00 97.94 129 GLN A N 1
ATOM 1032 C CA . GLN A 1 129 ? 16.820 -5.716 -13.346 1.00 97.94 129 GLN A CA 1
ATOM 1033 C C . GLN A 1 129 ? 15.513 -5.175 -12.748 1.00 97.94 129 GLN A C 1
ATOM 1035 O O . GLN A 1 129 ? 14.913 -5.849 -11.914 1.00 97.94 129 GLN A O 1
ATOM 1040 N N . ALA A 1 130 ? 15.017 -4.037 -13.237 1.00 97.75 130 ALA A N 1
ATOM 1041 C CA . ALA A 1 130 ? 13.746 -3.461 -12.798 1.00 97.75 130 ALA A CA 1
ATOM 1042 C C . ALA A 1 130 ? 12.555 -4.416 -13.002 1.00 97.75 130 ALA A C 1
ATOM 1044 O O . ALA A 1 130 ? 11.652 -4.485 -12.174 1.00 97.75 130 ALA A O 1
ATOM 1045 N N . LEU A 1 131 ? 12.556 -5.193 -14.089 1.00 97.62 131 LEU A N 1
ATOM 1046 C CA . LEU A 1 131 ? 11.528 -6.197 -14.351 1.00 97.62 131 LEU A CA 1
ATOM 1047 C C . LEU A 1 131 ? 11.575 -7.342 -13.331 1.00 97.62 131 LEU A C 1
ATOM 1049 O O . LEU A 1 131 ? 10.527 -7.784 -12.867 1.00 97.62 131 LEU A O 1
ATOM 1053 N N . ARG A 1 132 ? 12.773 -7.806 -12.949 1.00 96.88 132 ARG A N 1
ATOM 1054 C CA . ARG A 1 132 ? 12.924 -8.810 -11.882 1.00 96.88 132 ARG A CA 1
ATOM 1055 C C . ARG A 1 132 ? 12.413 -8.286 -10.542 1.00 96.88 132 ARG A C 1
ATOM 1057 O O . ARG A 1 132 ? 11.742 -9.021 -9.824 1.00 96.88 132 ARG A O 1
ATOM 1064 N N . GLU A 1 133 ? 12.705 -7.030 -10.219 1.00 94.62 133 GLU A N 1
ATOM 1065 C CA . GLU A 1 133 ? 12.205 -6.375 -9.005 1.00 94.62 133 GLU A CA 1
ATOM 1066 C C . GLU A 1 133 ? 10.679 -6.261 -9.019 1.00 94.62 133 GLU A C 1
ATOM 1068 O O . GLU A 1 133 ? 10.030 -6.647 -8.049 1.00 94.62 133 GLU A O 1
ATOM 1073 N N . TYR A 1 134 ? 10.094 -5.833 -10.140 1.00 95.69 134 TYR A N 1
ATOM 1074 C CA . TYR A 1 134 ? 8.645 -5.802 -10.320 1.00 95.69 134 TYR A CA 1
ATOM 1075 C C . TYR A 1 134 ? 7.999 -7.181 -10.122 1.00 95.69 134 TYR A C 1
ATOM 1077 O O . TYR A 1 134 ? 7.012 -7.292 -9.395 1.00 95.69 134 TYR A O 1
ATOM 1085 N N . GLU A 1 135 ? 8.543 -8.238 -10.734 1.00 93.00 135 GLU A N 1
ATOM 1086 C CA . GLU A 1 135 ? 8.003 -9.594 -10.580 1.00 93.00 135 GLU A CA 1
ATOM 1087 C C . GLU A 1 135 ? 8.155 -10.110 -9.139 1.00 93.00 135 GLU A C 1
ATOM 1089 O O . GLU A 1 135 ? 7.227 -10.721 -8.613 1.00 93.00 135 GLU A O 1
ATOM 1094 N N . SER A 1 136 ? 9.256 -9.786 -8.453 1.00 91.00 136 SER A N 1
ATOM 1095 C CA . SER A 1 136 ? 9.435 -10.087 -7.025 1.00 91.00 136 SER A CA 1
ATOM 1096 C C . SER A 1 136 ? 8.377 -9.392 -6.152 1.00 91.00 136 SER A C 1
ATOM 1098 O O . SER A 1 136 ? 7.699 -10.037 -5.350 1.00 91.00 136 SER A O 1
ATOM 1100 N N . ILE A 1 137 ? 8.148 -8.089 -6.366 1.00 89.88 137 ILE A N 1
ATOM 1101 C CA . ILE A 1 137 ? 7.115 -7.312 -5.657 1.00 89.88 137 ILE A CA 1
ATOM 1102 C C . ILE A 1 137 ? 5.718 -7.863 -5.957 1.00 89.88 137 ILE A C 1
ATOM 1104 O O . ILE A 1 137 ? 4.882 -7.966 -5.062 1.00 89.88 137 ILE A O 1
ATOM 1108 N N . LYS A 1 138 ? 5.452 -8.252 -7.205 1.00 84.56 138 LYS A N 1
ATOM 1109 C CA . LYS A 1 138 ? 4.174 -8.828 -7.634 1.00 84.56 138 LYS A CA 1
ATOM 1110 C C . LYS A 1 138 ? 3.890 -10.170 -6.957 1.00 84.56 138 LYS A C 1
ATOM 1112 O O . LYS A 1 138 ? 2.762 -10.363 -6.510 1.00 84.56 138 LYS A O 1
ATOM 1117 N N . VAL A 1 139 ? 4.884 -11.055 -6.847 1.00 74.88 139 VAL A N 1
ATOM 1118 C CA . VAL A 1 139 ? 4.758 -12.324 -6.108 1.00 74.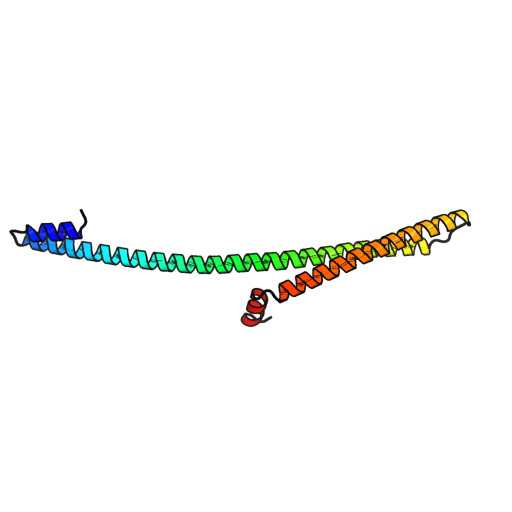88 139 VAL A CA 1
ATOM 1119 C C . VAL A 1 139 ? 4.500 -12.056 -4.626 1.00 74.88 139 VAL A C 1
ATOM 1121 O O . VAL A 1 139 ? 3.601 -12.661 -4.049 1.00 74.88 139 VAL A O 1
ATOM 1124 N N . ASN A 1 140 ? 5.205 -11.097 -4.022 1.00 69.81 140 ASN A N 1
ATOM 1125 C CA . ASN A 1 140 ? 4.970 -10.714 -2.629 1.00 69.81 140 ASN A CA 1
ATOM 1126 C C . ASN A 1 140 ? 3.567 -10.130 -2.414 1.00 69.81 140 ASN A C 1
ATOM 1128 O O . ASN A 1 140 ? 2.906 -10.497 -1.450 1.00 69.81 140 ASN A O 1
ATOM 1132 N N . CYS A 1 141 ? 3.066 -9.303 -3.337 1.00 67.25 141 CYS A N 1
ATOM 1133 C CA . CYS A 1 141 ? 1.689 -8.808 -3.298 1.00 67.25 141 CYS A CA 1
ATOM 1134 C C . CYS A 1 141 ? 0.668 -9.949 -3.425 1.00 67.25 141 CYS A C 1
ATOM 1136 O O . CYS A 1 141 ? -0.308 -9.985 -2.686 1.00 67.25 141 CYS A O 1
ATOM 1138 N N . GLN A 1 142 ? 0.874 -10.899 -4.342 1.00 64.50 142 GLN A N 1
ATOM 1139 C CA . GLN A 1 142 ? -0.022 -12.054 -4.505 1.00 64.50 142 GLN A CA 1
ATOM 1140 C C . GLN A 1 142 ? -0.013 -12.982 -3.284 1.00 64.50 142 GLN A C 1
ATOM 1142 O O . GLN A 1 142 ? -1.051 -13.544 -2.943 1.00 64.50 142 GLN A O 1
ATOM 1147 N N . ASN A 1 143 ? 1.136 -13.105 -2.620 1.00 59.12 143 ASN A N 1
ATOM 1148 C CA . ASN A 1 143 ? 1.314 -13.907 -1.414 1.00 59.12 143 ASN A CA 1
ATOM 1149 C C . ASN A 1 143 ? 0.961 -13.164 -0.122 1.00 59.12 143 ASN A C 1
ATOM 1151 O O . ASN A 1 143 ? 0.978 -13.791 0.936 1.00 59.12 143 ASN A O 1
ATOM 1155 N N . CYS A 1 144 ? 0.631 -11.866 -0.165 1.00 64.50 144 CYS A N 1
ATOM 1156 C CA . CYS A 1 144 ? 0.067 -11.195 1.000 1.00 64.50 144 CYS A CA 1
ATOM 1157 C C . CYS A 1 144 ? -1.196 -11.961 1.401 1.00 64.50 144 CYS A C 1
ATOM 1159 O O . CYS A 1 144 ? -2.188 -11.951 0.668 1.00 64.50 144 CYS A O 1
ATOM 1161 N N . GLU A 1 145 ? -1.159 -12.611 2.569 1.00 59.59 145 GLU A N 1
ATOM 1162 C CA . GLU A 1 145 ? -2.262 -13.415 3.113 1.00 59.59 145 GLU A CA 1
ATOM 1163 C C . GLU A 1 145 ? -3.593 -12.658 3.078 1.00 59.59 145 GLU A C 1
ATOM 1165 O O . GLU A 1 145 ? -4.640 -13.261 2.887 1.00 59.59 145 GLU A O 1
ATOM 1170 N N . VAL A 1 146 ? -3.536 -11.328 3.161 1.00 61.00 146 VAL A N 1
ATOM 1171 C CA . VAL A 1 146 ? -4.667 -10.405 3.069 1.00 61.00 146 VAL A CA 1
ATOM 1172 C C . VAL A 1 146 ? -5.283 -10.326 1.667 1.00 61.00 146 VAL A C 1
ATOM 1174 O O . VAL A 1 146 ? -6.505 -10.329 1.547 1.00 61.00 146 VAL A O 1
ATOM 1177 N N . ILE A 1 147 ? -4.483 -10.281 0.594 1.00 64.12 147 ILE A N 1
ATOM 1178 C CA . ILE A 1 147 ? -5.005 -10.308 -0.785 1.00 64.12 147 ILE A CA 1
ATOM 1179 C C . ILE A 1 147 ? -5.552 -11.701 -1.088 1.00 64.12 147 ILE A C 1
ATOM 1181 O O . ILE A 1 147 ? -6.631 -11.823 -1.657 1.00 64.12 147 ILE A O 1
ATOM 1185 N N . LEU A 1 148 ? -4.867 -12.750 -0.631 1.00 63.38 148 LEU A N 1
ATOM 1186 C CA . LEU A 1 148 ? -5.346 -14.131 -0.695 1.00 63.38 148 LEU A CA 1
ATOM 1187 C C . LEU A 1 148 ? -6.661 -14.321 0.077 1.00 63.38 148 LEU A C 1
ATOM 1189 O O . LEU A 1 148 ? -7.556 -15.011 -0.408 1.00 63.38 148 LEU A O 1
ATOM 1193 N N . PHE A 1 149 ? -6.801 -13.685 1.242 1.00 65.62 149 PHE A N 1
ATOM 1194 C CA . PHE A 1 149 ? -8.028 -13.659 2.030 1.00 65.62 149 PHE A CA 1
ATOM 1195 C C . PHE A 1 149 ? -9.129 -12.909 1.286 1.00 65.62 149 PHE A C 1
ATOM 1197 O O . PHE A 1 149 ? -10.181 -13.490 1.045 1.00 65.62 149 PHE A O 1
ATOM 1204 N N . PHE A 1 150 ? -8.902 -11.675 0.831 1.00 65.75 150 PHE A N 1
ATOM 1205 C CA . PHE A 1 150 ? -9.904 -10.921 0.071 1.00 65.75 150 PHE A CA 1
ATOM 1206 C C . PHE A 1 150 ? -10.322 -11.638 -1.219 1.00 65.75 150 PHE A C 1
ATOM 1208 O O . PHE A 1 150 ? -11.509 -11.708 -1.516 1.00 65.75 150 PHE A O 1
ATOM 1215 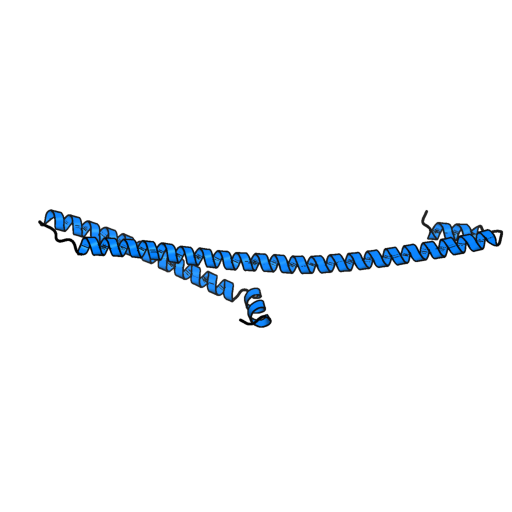N N . TRP A 1 151 ? -9.384 -12.240 -1.950 1.00 61.09 151 TRP A N 1
ATOM 1216 C CA . TRP A 1 151 ? -9.669 -12.973 -3.184 1.00 61.09 151 TRP A CA 1
ATOM 1217 C C . TRP A 1 151 ? -10.436 -14.279 -2.921 1.00 61.09 151 TRP A C 1
ATOM 1219 O O . TRP A 1 151 ? -11.388 -14.577 -3.636 1.00 61.09 151 TRP A O 1
ATOM 1229 N N . LYS A 1 152 ? -10.110 -15.020 -1.849 1.00 65.69 152 LYS A N 1
ATOM 1230 C CA . LYS A 1 152 ? -10.883 -16.203 -1.415 1.00 65.69 152 LYS A CA 1
ATOM 1231 C C . LYS A 1 152 ? -12.265 -15.858 -0.858 1.00 65.69 152 LYS A C 1
ATOM 1233 O O . LYS A 1 152 ? -13.183 -16.655 -1.011 1.00 65.69 152 LYS A O 1
ATOM 1238 N N . THR A 1 153 ? -12.397 -14.722 -0.177 1.00 61.16 153 THR A N 1
ATOM 1239 C CA . THR A 1 153 ? -13.622 -14.359 0.556 1.00 61.16 153 THR A CA 1
ATOM 1240 C C . THR A 1 153 ? -14.611 -13.604 -0.327 1.00 61.16 153 THR A C 1
ATOM 1242 O O . THR A 1 153 ? -15.814 -13.795 -0.187 1.00 61.16 153 THR A O 1
ATOM 1245 N N . TYR A 1 154 ? -14.117 -12.776 -1.251 1.00 65.38 154 TYR A N 1
ATOM 1246 C CA . TYR A 1 154 ? -14.942 -11.888 -2.072 1.00 65.38 154 TYR A CA 1
ATOM 1247 C C . TYR A 1 154 ? -14.887 -12.169 -3.574 1.00 65.38 154 TYR A C 1
ATOM 1249 O O . TYR A 1 154 ? -15.633 -11.508 -4.281 1.00 65.38 154 TYR A O 1
ATOM 1257 N N . GLY A 1 155 ? -14.069 -13.127 -4.038 1.00 52.25 155 GLY A N 1
ATOM 1258 C CA . GLY A 1 155 ? -14.112 -13.717 -5.385 1.00 52.25 155 GLY A CA 1
ATOM 1259 C C . GLY A 1 155 ? -14.217 -12.720 -6.543 1.00 52.25 155 GLY A C 1
ATOM 1260 O O . GLY A 1 155 ? -15.308 -12.259 -6.866 1.00 52.25 155 GLY A O 1
ATOM 1261 N N . ALA A 1 156 ? -13.098 -12.436 -7.213 1.00 46.69 156 ALA A N 1
ATOM 1262 C CA . ALA A 1 156 ? -13.147 -11.816 -8.540 1.00 46.69 156 ALA A CA 1
ATOM 1263 C C . ALA A 1 156 ? -13.478 -12.862 -9.613 1.00 46.69 156 ALA A C 1
ATOM 1265 O O . ALA A 1 156 ? -12.874 -13.958 -9.548 1.00 46.69 156 ALA A O 1
#